Protein AF-A0A957RM85-F1 (afdb_monomer_lite)

pLDDT: mean 94.32, std 4.56, range [61.0, 98.62]

Sequence (155 aa):
ANVGYGWWSHDIGGHMWGVEEAELYLRWVQYGVFSPILRLHSTNNPYQDRRPWGWGGAVEGPARAAMQMRHAFIPYIYSMAWRNHVAGIPLVTPLYYSNPEDDDAYNCPQAYWFGSELIAAPFTAPTEADLGLSRQRVWLPDGLWFDFFTGRQYA

Foldseek 3Di:
DVPLPQQDDDAQQDADDDARDQVSNQLSLLVLLLHNDNHHYYPPDPRGDRDQVVDDPVRNVSSVVSVVVSVVCPVVSVVQVVVCVPPVDHQWDQQCVVPVPDPVSVVQRQWTHRGDADIDRGFDDDQDPVPSDDDHDDDDPPDWDADPPPRDIDD

Secondary structure (DSSP, 8-state):
--SS--S----BT-SSSS---HHHHHHHHHHHHTSS---B---S-TT----GGGS-HHHHHHHHHHHHHHHHTHHHHHHHHHHHHHH---SEEEGGGT-TT-GGGGS-TT-EEETTTEEE----SPPBTTTTB--------SS-EE-TTT--EE-

Structure (mmCIF, N/CA/C/O backbone):
data_AF-A0A957RM85-F1
#
_entry.id   AF-A0A957RM85-F1
#
loop_
_atom_site.group_PDB
_atom_site.id
_atom_site.type_symbol
_atom_site.label_atom_id
_atom_site.label_alt_id
_atom_site.label_comp_id
_atom_site.label_asym_id
_atom_site.label_entity_id
_atom_site.label_seq_id
_atom_site.pdbx_PDB_ins_code
_atom_site.Cartn_x
_atom_site.Cartn_y
_atom_site.Cartn_z
_atom_site.occupancy
_atom_site.B_iso_or_equiv
_atom_site.auth_seq_id
_atom_site.auth_comp_id
_atom_site.auth_asym_id
_atom_site.auth_atom_id
_atom_site.pdbx_PDB_model_num
ATOM 1 N N . ALA A 1 1 ? -4.837 -12.120 7.070 1.00 61.00 1 ALA A N 1
ATOM 2 C CA . ALA A 1 1 ? -5.186 -13.531 7.332 1.00 61.00 1 ALA A CA 1
ATOM 3 C C . ALA A 1 1 ? -5.887 -13.604 8.679 1.00 61.00 1 ALA A C 1
ATOM 5 O O . ALA A 1 1 ? -5.311 -13.162 9.666 1.00 61.00 1 ALA A O 1
ATOM 6 N N . ASN A 1 2 ? -7.107 -14.136 8.736 1.00 81.69 2 ASN A N 1
ATOM 7 C CA . ASN A 1 2 ? -7.940 -14.113 9.950 1.00 81.69 2 ASN A CA 1
ATOM 8 C C . ASN A 1 2 ? -7.617 -15.274 10.908 1.00 81.69 2 ASN A C 1
ATOM 10 O O . ASN A 1 2 ? -8.500 -15.852 11.527 1.00 81.69 2 ASN A O 1
ATOM 14 N N . VAL A 1 3 ? -6.340 -15.656 10.976 1.00 88.12 3 VAL A N 1
ATOM 15 C CA . VAL A 1 3 ? -5.848 -16.856 11.678 1.00 88.12 3 VAL A CA 1
ATOM 16 C C . VAL A 1 3 ? -4.553 -16.571 12.452 1.00 88.12 3 VAL A C 1
ATOM 18 O O . VAL A 1 3 ? -3.690 -17.429 12.577 1.00 88.12 3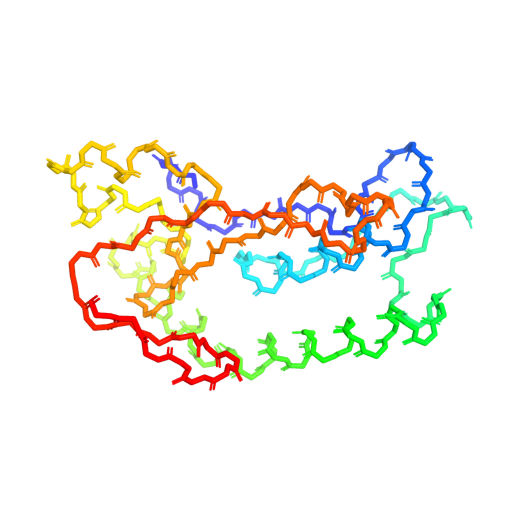 VAL A O 1
ATOM 21 N N . GLY A 1 4 ? -4.359 -15.333 12.919 1.00 84.44 4 GLY A N 1
ATOM 22 C CA . GLY A 1 4 ? -3.225 -14.945 13.778 1.00 84.44 4 GLY A CA 1
ATOM 23 C C . GLY A 1 4 ? -1.896 -14.654 13.063 1.00 84.44 4 GLY A C 1
ATOM 24 O O . GLY A 1 4 ? -0.999 -14.060 13.654 1.00 84.44 4 GLY A O 1
ATOM 25 N N . TYR A 1 5 ? -1.767 -14.976 11.774 1.00 90.31 5 TYR A N 1
ATOM 26 C CA . TYR A 1 5 ? -0.578 -14.651 10.975 1.00 90.31 5 TYR A CA 1
ATOM 27 C C . TYR A 1 5 ? -0.700 -13.266 10.314 1.00 90.31 5 TYR A C 1
ATOM 29 O O . TYR A 1 5 ? -1.010 -13.143 9.128 1.00 90.31 5 TYR A O 1
ATOM 37 N N . GLY A 1 6 ? -0.482 -12.206 11.099 1.00 91.19 6 GLY A N 1
ATOM 38 C CA . GLY A 1 6 ? -0.612 -10.809 10.655 1.00 91.19 6 GLY A CA 1
ATOM 39 C C . GLY A 1 6 ? 0.524 -10.286 9.763 1.00 91.19 6 GLY A C 1
ATOM 40 O O . GLY A 1 6 ? 0.301 -9.381 8.963 1.00 91.19 6 GLY A O 1
ATOM 41 N N . TRP A 1 7 ? 1.719 -10.875 9.866 1.00 94.81 7 TRP A N 1
ATOM 42 C CA . TRP A 1 7 ? 2.936 -10.465 9.146 1.00 94.81 7 TRP A CA 1
ATOM 43 C C . TRP A 1 7 ? 3.256 -11.391 7.974 1.00 94.81 7 TRP A C 1
ATOM 45 O O . TRP A 1 7 ? 4.337 -11.965 7.878 1.00 94.81 7 TRP A O 1
ATOM 55 N N . TRP A 1 8 ? 2.281 -11.572 7.091 1.00 95.31 8 TRP A N 1
ATOM 56 C CA . TRP A 1 8 ? 2.472 -12.332 5.861 1.00 95.31 8 TRP A CA 1
ATOM 57 C C . TRP A 1 8 ? 3.292 -11.541 4.829 1.00 95.31 8 TRP A C 1
ATOM 59 O O . TRP A 1 8 ? 3.430 -10.317 4.894 1.00 95.31 8 TRP A O 1
ATOM 69 N N . SER A 1 9 ? 3.843 -12.265 3.858 1.00 95.38 9 SER A N 1
ATOM 70 C CA . SER A 1 9 ? 4.635 -11.729 2.751 1.00 95.38 9 SER A CA 1
ATOM 71 C C . SER A 1 9 ? 4.213 -12.410 1.452 1.00 95.38 9 SER A C 1
ATOM 73 O O . SER A 1 9 ? 3.723 -13.537 1.464 1.00 95.38 9 SER A O 1
ATOM 75 N N . HIS A 1 10 ? 4.437 -11.725 0.340 1.00 95.88 10 HIS A N 1
ATOM 76 C CA . HIS A 1 10 ? 4.432 -12.279 -1.010 1.00 95.88 10 HIS A CA 1
ATOM 77 C C . HIS A 1 10 ? 5.716 -11.852 -1.719 1.00 95.88 10 HIS A C 1
ATOM 79 O O . HIS A 1 10 ? 6.432 -10.965 -1.247 1.00 95.88 10 HIS A O 1
ATOM 85 N N . ASP A 1 11 ? 6.016 -12.517 -2.828 1.00 96.88 11 ASP A N 1
ATOM 86 C CA . ASP A 1 11 ? 7.155 -12.180 -3.673 1.00 96.88 11 ASP A CA 1
ATOM 87 C C . ASP A 1 11 ? 6.777 -11.026 -4.597 1.00 96.88 11 ASP A C 1
ATOM 89 O O . ASP A 1 11 ? 6.162 -11.213 -5.649 1.00 96.88 11 ASP A O 1
ATOM 93 N N . ILE A 1 12 ? 7.118 -9.812 -4.165 1.00 97.25 12 ILE A N 1
ATOM 94 C CA . ILE A 1 12 ? 6.784 -8.589 -4.893 1.00 97.25 12 ILE A CA 1
ATOM 95 C C . ILE A 1 12 ? 7.498 -8.591 -6.242 1.00 97.25 12 ILE A C 1
ATOM 97 O O . ILE A 1 12 ? 8.724 -8.711 -6.295 1.00 97.25 12 ILE A O 1
ATOM 101 N N . GLY A 1 13 ? 6.720 -8.419 -7.310 1.00 93.88 13 GLY A N 1
ATOM 102 C CA . GLY A 1 13 ? 7.186 -8.493 -8.696 1.00 93.88 13 GLY A CA 1
ATOM 103 C C . GLY A 1 13 ? 7.060 -9.886 -9.322 1.00 93.88 13 GLY A C 1
ATOM 104 O O . GLY A 1 13 ? 7.315 -10.024 -10.510 1.00 93.88 13 GLY A O 1
ATOM 105 N N . GLY A 1 14 ? 6.642 -10.904 -8.561 1.00 94.19 14 GLY A N 1
ATOM 106 C CA . GLY A 1 14 ? 6.430 -12.270 -9.046 1.00 94.19 14 GLY A CA 1
ATOM 107 C C . GLY A 1 14 ? 7.628 -13.198 -8.821 1.00 94.19 14 GLY A C 1
ATOM 108 O O . GLY A 1 14 ? 8.787 -12.793 -8.918 1.00 94.19 14 GLY A O 1
ATOM 109 N N . HIS A 1 15 ? 7.347 -14.472 -8.529 1.00 94.00 15 HIS A N 1
ATOM 110 C CA . HIS A 1 15 ? 8.361 -15.442 -8.099 1.00 94.00 15 HIS A CA 1
ATOM 111 C C . HIS A 1 15 ? 8.974 -16.272 -9.237 1.00 94.00 15 HIS A C 1
ATOM 113 O O . HIS A 1 15 ? 10.194 -16.364 -9.368 1.00 94.00 15 HIS A O 1
ATOM 119 N N . MET A 1 16 ? 8.125 -16.922 -10.037 1.00 92.44 16 MET A N 1
ATOM 120 C CA . MET A 1 16 ? 8.494 -17.978 -10.983 1.00 92.44 16 MET A CA 1
ATOM 121 C C . MET A 1 16 ? 7.659 -17.886 -12.251 1.00 92.44 16 MET A C 1
ATOM 123 O O . MET A 1 16 ? 6.477 -17.555 -12.187 1.00 92.44 16 MET A O 1
ATOM 127 N N . TRP A 1 17 ? 8.282 -18.276 -13.367 1.00 88.38 17 TRP A N 1
ATOM 128 C CA . TRP A 1 17 ? 7.672 -18.308 -14.698 1.00 88.38 17 TRP A CA 1
ATOM 129 C C . TRP A 1 17 ? 7.078 -16.952 -15.117 1.00 88.38 17 TRP A C 1
ATOM 131 O O . TRP A 1 17 ? 7.348 -15.924 -14.496 1.00 88.38 17 TRP A O 1
ATOM 141 N N . GLY A 1 18 ? 6.312 -16.953 -16.208 1.00 85.69 18 GLY A N 1
ATOM 142 C CA . GLY A 1 18 ? 5.678 -15.755 -16.745 1.00 85.69 18 GLY A CA 1
ATOM 143 C C . GLY A 1 18 ? 6.619 -14.870 -17.559 1.00 85.69 18 GLY A C 1
ATOM 144 O O . GLY A 1 18 ? 7.744 -15.247 -17.888 1.00 85.69 18 GLY A O 1
ATOM 145 N N . VAL A 1 19 ? 6.098 -13.701 -17.917 1.00 85.00 19 VAL A N 1
ATOM 146 C CA . VAL A 1 19 ? 6.802 -12.660 -18.665 1.00 85.00 19 VAL A CA 1
ATOM 147 C C . VAL A 1 19 ? 6.925 -11.446 -17.756 1.00 85.00 19 VAL A C 1
ATOM 149 O O . VAL A 1 19 ? 5.961 -11.072 -17.091 1.00 85.00 19 VAL A O 1
ATOM 152 N N . GLU A 1 20 ? 8.114 -10.851 -17.724 1.00 89.38 20 GLU A N 1
ATOM 153 C CA . GLU A 1 20 ? 8.343 -9.580 -17.043 1.00 89.38 20 GLU A CA 1
ATOM 154 C C . GLU A 1 20 ? 7.554 -8.477 -17.750 1.00 89.38 20 GLU A C 1
ATOM 156 O O . GLU A 1 20 ? 7.779 -8.185 -18.925 1.00 89.38 20 GLU A O 1
ATOM 161 N N . GLU A 1 21 ? 6.616 -7.878 -17.027 1.00 92.56 21 GLU A N 1
ATOM 162 C CA . GLU A 1 21 ? 5.740 -6.831 -17.535 1.00 92.56 21 GLU A CA 1
ATOM 163 C C . GLU A 1 21 ? 5.830 -5.628 -16.587 1.00 92.56 21 GLU A C 1
ATOM 165 O O . GLU A 1 21 ? 5.769 -5.761 -15.360 1.00 92.56 21 GLU A O 1
ATOM 170 N N . ALA A 1 22 ? 6.080 -4.459 -17.173 1.00 93.81 22 ALA A N 1
ATOM 171 C CA . ALA A 1 22 ? 6.479 -3.257 -16.460 1.00 93.81 22 ALA A CA 1
ATOM 172 C C . ALA A 1 22 ? 5.342 -2.683 -15.605 1.00 93.81 22 ALA A C 1
ATOM 174 O O . ALA A 1 22 ? 5.586 -2.260 -14.469 1.00 93.81 22 ALA A O 1
ATOM 175 N N . GLU A 1 23 ? 4.111 -2.672 -16.130 1.00 95.19 23 GLU A N 1
ATOM 176 C CA . GLU A 1 23 ? 2.941 -2.219 -15.381 1.00 95.19 23 GLU A CA 1
ATOM 177 C C . GLU A 1 23 ? 2.699 -3.136 -14.180 1.00 95.19 23 GLU A C 1
ATOM 179 O O . GLU A 1 23 ? 2.618 -2.654 -13.047 1.00 95.19 23 GLU A O 1
ATOM 184 N N . LEU A 1 24 ? 2.662 -4.450 -14.402 1.00 95.19 24 LEU A N 1
ATOM 185 C CA . LEU A 1 24 ? 2.450 -5.450 -13.365 1.00 95.19 24 LEU A CA 1
ATOM 186 C C . LEU A 1 24 ? 3.509 -5.348 -12.267 1.00 95.19 24 LEU A C 1
ATOM 188 O O . LEU A 1 24 ? 3.155 -5.290 -11.087 1.00 95.19 24 LEU A O 1
ATOM 192 N N . TYR A 1 25 ? 4.794 -5.275 -12.629 1.00 96.38 25 TYR A N 1
ATOM 193 C CA . TYR A 1 25 ? 5.876 -5.099 -11.660 1.00 96.38 25 TYR A CA 1
ATOM 194 C C . TYR A 1 25 ? 5.663 -3.837 -10.813 1.00 96.38 25 TYR A C 1
ATOM 196 O O . TYR A 1 25 ? 5.694 -3.901 -9.578 1.00 96.38 25 TYR A O 1
ATOM 204 N N . LEU A 1 26 ? 5.391 -2.695 -11.454 1.00 97.12 26 LEU A N 1
ATOM 205 C CA . LEU A 1 26 ? 5.196 -1.428 -10.753 1.00 97.12 26 LEU A CA 1
ATOM 206 C C . LEU A 1 26 ? 3.975 -1.471 -9.823 1.00 97.12 26 LEU A C 1
ATOM 208 O O . LEU A 1 26 ? 4.075 -1.060 -8.662 1.00 97.12 26 LEU A O 1
ATOM 212 N N . ARG A 1 27 ? 2.836 -1.990 -10.298 1.00 96.94 27 ARG A N 1
ATOM 213 C CA . ARG A 1 27 ? 1.616 -2.141 -9.489 1.00 96.94 27 ARG A CA 1
ATOM 214 C C . ARG A 1 27 ? 1.836 -3.071 -8.305 1.00 96.94 27 ARG A C 1
ATOM 216 O O . ARG A 1 27 ? 1.363 -2.777 -7.207 1.00 96.94 27 ARG A O 1
ATOM 223 N N . TRP A 1 28 ? 2.624 -4.130 -8.474 1.00 97.31 28 TRP A N 1
ATOM 224 C CA . TRP A 1 28 ? 2.966 -5.034 -7.380 1.00 97.31 28 TRP A CA 1
ATOM 225 C C . TRP A 1 28 ? 3.866 -4.363 -6.337 1.00 97.31 28 TRP A C 1
ATOM 227 O O . TRP A 1 28 ? 3.633 -4.525 -5.139 1.00 97.31 28 TRP A O 1
ATOM 237 N N . VAL A 1 29 ? 4.854 -3.560 -6.751 1.00 97.94 29 VAL A N 1
ATOM 238 C CA . VAL A 1 29 ? 5.666 -2.763 -5.813 1.00 97.94 29 VAL A CA 1
ATOM 239 C C . VAL A 1 29 ? 4.784 -1.795 -5.024 1.00 97.94 29 VAL A C 1
ATOM 241 O O . VAL A 1 29 ? 4.889 -1.739 -3.799 1.00 97.94 29 VAL A O 1
ATOM 244 N N . GLN A 1 30 ? 3.873 -1.087 -5.698 1.00 97.69 30 GLN A N 1
ATOM 245 C CA . GLN A 1 30 ? 2.922 -0.169 -5.059 1.00 97.69 30 GLN A CA 1
ATOM 246 C C . GLN A 1 30 ? 2.012 -0.892 -4.056 1.00 97.69 30 GLN A C 1
ATOM 248 O O . GLN A 1 30 ? 1.849 -0.422 -2.933 1.00 97.69 30 GLN A O 1
ATOM 253 N N . TYR A 1 31 ? 1.487 -2.069 -4.404 1.00 97.69 31 TYR A N 1
ATOM 254 C CA . TYR A 1 31 ? 0.753 -2.926 -3.467 1.00 97.69 31 TYR A CA 1
ATOM 255 C C . TYR A 1 31 ? 1.623 -3.364 -2.274 1.00 97.69 31 TYR A C 1
ATOM 257 O O . TYR A 1 31 ? 1.192 -3.329 -1.118 1.00 97.69 31 TYR A O 1
ATOM 265 N N . GLY A 1 32 ? 2.878 -3.733 -2.532 1.00 97.81 32 GLY A N 1
ATOM 266 C CA . GLY A 1 32 ? 3.837 -4.152 -1.514 1.00 97.81 32 GLY A CA 1
ATOM 267 C C . GLY A 1 32 ? 4.083 -3.099 -0.430 1.00 97.81 32 GLY A C 1
ATOM 268 O O . GLY A 1 32 ? 4.245 -3.448 0.740 1.00 97.81 32 GLY A O 1
ATOM 269 N N . VAL A 1 33 ? 4.043 -1.808 -0.782 1.00 97.88 33 VAL A N 1
ATOM 270 C CA . VAL A 1 33 ? 4.152 -0.690 0.178 1.00 97.88 33 VAL A CA 1
ATOM 271 C C . VAL A 1 33 ? 3.044 -0.728 1.230 1.00 97.88 33 VAL A C 1
ATOM 273 O O . VAL A 1 33 ? 3.298 -0.388 2.386 1.00 97.88 33 VAL A O 1
ATOM 276 N N . PHE A 1 34 ? 1.862 -1.222 0.869 1.00 97.69 34 PHE A N 1
ATOM 277 C CA . PHE A 1 34 ? 0.714 -1.391 1.762 1.00 97.69 34 PHE A CA 1
ATOM 278 C C . PHE A 1 34 ? 0.526 -2.851 2.216 1.00 97.69 34 PHE A C 1
ATOM 280 O O . PHE A 1 34 ? -0.560 -3.237 2.640 1.00 97.69 34 PHE A O 1
ATOM 287 N N . SER A 1 35 ? 1.569 -3.684 2.138 1.00 97.31 35 SER A N 1
ATOM 288 C CA . SER A 1 35 ? 1.589 -5.056 2.673 1.00 97.31 35 SER A CA 1
ATOM 289 C C . SER A 1 35 ? 2.392 -5.129 3.984 1.00 97.31 35 SER A C 1
ATOM 291 O O . SER A 1 35 ? 3.211 -4.245 4.238 1.00 97.31 35 SER A O 1
ATOM 293 N N . PRO A 1 36 ? 2.234 -6.154 4.843 1.00 96.75 36 PRO A N 1
ATOM 294 C CA . PRO A 1 36 ? 2.998 -6.238 6.089 1.00 96.75 36 PRO A CA 1
ATOM 295 C C . PRO A 1 36 ? 4.509 -6.254 5.864 1.00 96.75 36 PRO A C 1
ATOM 297 O O . PRO A 1 36 ? 5.235 -5.484 6.488 1.00 96.75 36 PRO A O 1
ATOM 300 N N . ILE A 1 37 ? 4.985 -7.047 4.906 1.00 97.56 37 ILE A N 1
ATOM 301 C CA . ILE A 1 37 ? 6.409 -7.168 4.584 1.00 97.56 37 ILE A CA 1
ATOM 302 C C . ILE A 1 37 ? 6.653 -6.699 3.148 1.00 97.56 37 ILE A C 1
ATOM 304 O O . ILE A 1 37 ? 6.096 -7.263 2.207 1.00 97.56 37 ILE A O 1
ATOM 308 N N . LEU A 1 38 ? 7.537 -5.709 2.980 1.00 97.62 38 LEU A N 1
ATOM 309 C CA . LEU A 1 38 ? 8.045 -5.292 1.672 1.00 97.62 38 LEU A CA 1
ATOM 310 C C . LEU A 1 38 ? 9.281 -6.133 1.319 1.00 97.62 38 LEU A C 1
ATOM 312 O O . LEU A 1 38 ? 10.398 -5.782 1.696 1.00 97.62 38 LEU A O 1
ATOM 316 N N . ARG A 1 39 ? 9.084 -7.247 0.610 1.00 97.56 39 ARG A N 1
ATOM 317 C CA . ARG A 1 39 ? 10.168 -8.120 0.138 1.00 97.56 39 ARG A CA 1
ATOM 318 C C . ARG A 1 39 ? 10.044 -8.369 -1.361 1.00 97.56 39 ARG A C 1
ATOM 320 O O . ARG A 1 39 ? 9.140 -9.067 -1.809 1.00 97.56 39 ARG A O 1
ATOM 327 N N . LEU A 1 40 ? 10.979 -7.808 -2.120 1.00 96.31 40 LEU A N 1
ATOM 328 C CA . LEU A 1 40 ? 11.143 -8.113 -3.536 1.00 96.31 40 LEU A CA 1
ATOM 329 C C . LEU A 1 40 ? 11.947 -9.407 -3.658 1.00 96.31 40 LEU A C 1
ATOM 331 O O . LEU A 1 40 ? 12.991 -9.553 -3.018 1.00 96.31 40 LEU A O 1
ATOM 335 N N . HIS A 1 41 ? 11.438 -10.363 -4.428 1.00 96.06 41 HIS A N 1
ATOM 336 C CA . HIS A 1 41 ? 12.051 -11.681 -4.545 1.00 96.06 41 HIS A CA 1
ATOM 337 C C . HIS A 1 41 ? 11.603 -12.393 -5.820 1.00 96.06 41 HIS A C 1
ATOM 339 O O . HIS A 1 41 ? 10.492 -12.181 -6.299 1.00 96.06 41 HIS A O 1
ATOM 345 N N . SER A 1 42 ? 12.472 -13.253 -6.342 1.00 94.94 42 SER A N 1
ATOM 346 C CA . SER A 1 42 ? 12.200 -14.152 -7.456 1.00 94.94 42 SER A CA 1
ATOM 347 C C . SER A 1 42 ? 13.150 -15.343 -7.410 1.00 94.94 42 SER A C 1
ATOM 349 O O . SER A 1 42 ? 14.139 -15.344 -6.669 1.00 94.94 42 SER A O 1
ATOM 351 N N . THR A 1 43 ? 12.871 -16.350 -8.234 1.00 94.19 43 THR A N 1
ATOM 352 C CA . THR A 1 43 ? 13.860 -17.382 -8.547 1.00 94.19 43 THR A CA 1
ATOM 353 C C . THR A 1 43 ? 15.102 -16.744 -9.169 1.00 94.19 43 THR A C 1
ATOM 355 O O . THR A 1 43 ? 15.030 -15.707 -9.830 1.00 94.19 43 THR A O 1
ATOM 358 N N . ASN A 1 44 ? 16.261 -1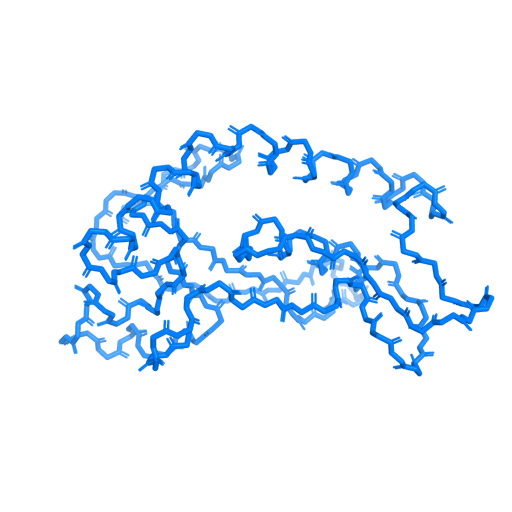7.367 -8.953 1.00 91.81 44 ASN A N 1
ATOM 359 C CA . ASN A 1 44 ? 17.497 -16.959 -9.608 1.00 91.81 44 ASN A CA 1
ATOM 360 C C . ASN A 1 44 ? 17.430 -17.289 -11.108 1.00 91.81 44 ASN A C 1
ATOM 362 O O . ASN A 1 44 ? 17.797 -18.384 -11.535 1.00 91.81 44 ASN A O 1
ATOM 366 N N . ASN A 1 45 ? 16.907 -16.350 -11.888 1.00 88.19 45 ASN A N 1
ATOM 367 C CA . ASN A 1 45 ? 16.715 -16.456 -13.323 1.00 88.19 45 ASN A CA 1
ATOM 368 C C . ASN A 1 45 ? 17.207 -15.153 -13.977 1.00 88.19 45 ASN A C 1
ATOM 370 O O . ASN A 1 45 ? 16.753 -14.084 -13.572 1.00 88.19 45 ASN A O 1
ATOM 374 N N . PRO A 1 46 ? 18.090 -15.206 -14.994 1.00 87.31 46 PRO A N 1
ATOM 375 C CA . PRO A 1 46 ? 18.600 -14.005 -15.665 1.00 87.31 46 PRO A CA 1
ATOM 376 C C . PRO A 1 46 ? 17.517 -13.156 -16.346 1.00 87.31 46 PRO A C 1
ATOM 378 O O . PRO A 1 46 ? 17.761 -11.991 -16.640 1.00 87.31 46 PRO A O 1
ATOM 381 N N . TYR A 1 47 ? 16.339 -13.726 -16.602 1.00 86.38 47 TYR A N 1
ATOM 382 C CA . TYR A 1 47 ? 15.205 -13.036 -17.215 1.00 86.38 47 TYR A CA 1
ATOM 383 C C . TYR A 1 47 ? 14.238 -12.414 -16.201 1.00 86.38 47 TYR A C 1
ATOM 385 O O . TYR A 1 47 ? 13.245 -11.836 -16.620 1.00 86.38 47 TYR A O 1
ATOM 393 N N . GLN A 1 48 ? 14.490 -12.541 -14.895 1.00 88.69 48 GLN A N 1
ATOM 394 C CA . GLN A 1 48 ? 13.675 -11.931 -13.843 1.00 88.69 48 GLN A CA 1
ATOM 395 C C . GLN A 1 48 ? 14.496 -10.852 -13.133 1.00 88.69 48 GLN A C 1
ATOM 397 O O . GLN A 1 48 ? 15.518 -11.159 -12.518 1.00 88.69 48 GLN A O 1
ATOM 402 N N . ASP A 1 49 ? 14.053 -9.593 -13.191 1.00 88.94 49 ASP A N 1
ATOM 403 C CA . ASP A 1 49 ? 14.703 -8.491 -12.475 1.00 88.94 49 ASP A CA 1
ATOM 404 C C . ASP A 1 49 ? 13.763 -7.893 -11.427 1.00 88.94 49 ASP A C 1
ATOM 406 O O . ASP A 1 49 ? 12.627 -7.499 -11.688 1.00 88.94 49 ASP A O 1
ATOM 410 N N . ARG A 1 50 ? 14.248 -7.831 -10.190 1.00 93.56 50 ARG A N 1
ATOM 411 C CA . ARG A 1 50 ? 13.517 -7.272 -9.048 1.00 93.56 50 ARG A CA 1
ATOM 412 C C . ARG A 1 50 ? 14.113 -5.954 -8.574 1.00 93.56 50 ARG A C 1
ATOM 414 O O . ARG A 1 50 ? 13.688 -5.411 -7.561 1.00 93.56 50 ARG A O 1
ATOM 421 N N . ARG A 1 51 ? 15.119 -5.430 -9.272 1.00 92.94 51 ARG A N 1
ATOM 422 C CA . ARG A 1 51 ? 15.705 -4.127 -8.970 1.00 92.94 51 ARG A CA 1
ATOM 423 C C . ARG A 1 51 ? 14.860 -3.054 -9.653 1.00 92.94 51 ARG A C 1
ATOM 425 O O . ARG A 1 51 ? 14.736 -3.087 -10.873 1.00 92.94 51 ARG A O 1
ATOM 432 N N . PRO A 1 52 ? 14.334 -2.054 -8.926 1.00 93.06 52 PRO A N 1
ATOM 433 C CA . PRO A 1 52 ? 13.570 -0.967 -9.541 1.00 93.06 52 PRO A CA 1
ATOM 434 C C . PRO A 1 52 ? 14.318 -0.230 -10.662 1.00 93.06 52 PRO A C 1
ATOM 436 O O . PRO A 1 52 ? 13.695 0.190 -11.628 1.00 93.06 52 PRO A O 1
ATOM 439 N N . TRP A 1 53 ? 15.646 -0.117 -10.555 1.00 93.38 53 TRP A N 1
ATOM 440 C CA . TRP A 1 53 ? 16.526 0.510 -11.553 1.00 93.38 53 TRP A CA 1
ATOM 441 C C . TRP A 1 53 ? 16.928 -0.416 -12.714 1.00 93.38 53 TRP A C 1
ATOM 443 O O . TRP A 1 53 ? 17.685 -0.006 -13.588 1.00 93.38 53 TRP A O 1
ATOM 453 N N . GLY A 1 54 ? 16.475 -1.674 -12.718 1.00 90.69 54 GLY A N 1
ATOM 454 C CA . GLY A 1 54 ? 16.602 -2.570 -13.873 1.00 90.69 54 GLY A CA 1
ATOM 455 C C . GLY A 1 54 ? 15.607 -2.244 -14.994 1.00 90.69 54 GLY A C 1
ATOM 456 O O . GLY A 1 54 ? 15.720 -2.772 -16.095 1.00 90.69 54 GLY A O 1
ATOM 457 N N . TRP A 1 55 ? 14.650 -1.355 -14.718 1.00 91.31 55 TRP A N 1
ATOM 458 C CA . TRP A 1 55 ? 13.586 -0.944 -15.626 1.00 91.31 55 TRP A CA 1
ATOM 459 C C . TRP A 1 55 ? 13.818 0.469 -16.176 1.00 91.31 55 TRP A C 1
ATOM 461 O O . TRP A 1 55 ? 14.646 1.225 -15.674 1.00 91.31 55 TRP A O 1
ATOM 471 N N . GLY A 1 56 ? 13.051 0.859 -17.199 1.00 92.94 56 GLY A N 1
ATOM 472 C CA . GLY A 1 56 ? 13.063 2.233 -17.711 1.00 92.94 56 GLY A CA 1
ATOM 473 C C . GLY A 1 56 ? 12.509 3.257 -16.708 1.00 92.94 56 GLY A C 1
ATOM 474 O O . GLY A 1 56 ? 11.813 2.909 -15.752 1.00 92.94 56 GLY A O 1
ATOM 475 N N . GLY A 1 57 ? 12.753 4.548 -16.964 1.00 94.25 57 GLY A N 1
ATOM 476 C CA . GLY A 1 57 ? 12.373 5.644 -16.055 1.00 94.25 57 GLY A CA 1
ATOM 477 C C . GLY A 1 57 ? 10.879 5.716 -15.701 1.00 94.25 57 GLY A C 1
ATOM 478 O O . GLY A 1 57 ? 10.532 6.185 -14.618 1.00 94.25 57 GLY A O 1
ATOM 479 N N . ALA A 1 58 ? 10.007 5.186 -16.567 1.00 93.75 58 ALA A N 1
ATOM 480 C CA . ALA A 1 58 ? 8.570 5.057 -16.314 1.00 93.75 58 ALA A CA 1
ATOM 481 C C . ALA A 1 58 ? 8.232 4.123 -15.132 1.00 93.75 58 ALA A C 1
ATOM 483 O O . ALA A 1 58 ? 7.184 4.277 -14.515 1.00 93.75 58 ALA A O 1
ATOM 484 N N . VAL A 1 59 ? 9.122 3.186 -14.793 1.00 97.00 59 VAL A N 1
ATOM 485 C CA . VAL A 1 59 ? 8.982 2.274 -13.648 1.00 97.00 59 VAL A CA 1
ATOM 486 C C . VAL A 1 59 ? 9.870 2.716 -12.493 1.00 97.00 59 VAL A C 1
ATOM 488 O O . VAL A 1 59 ? 9.402 2.782 -11.357 1.00 97.00 59 VAL A O 1
ATOM 491 N N . GLU A 1 60 ? 11.136 3.048 -12.764 1.00 97.38 60 GLU A N 1
ATOM 492 C CA . GLU A 1 60 ? 12.115 3.347 -11.715 1.00 97.38 60 GLU A CA 1
ATOM 493 C C . GLU A 1 60 ? 11.667 4.511 -10.820 1.00 97.38 60 GLU A C 1
ATOM 495 O O . GLU A 1 60 ? 11.690 4.392 -9.593 1.00 97.38 60 GLU A O 1
ATOM 500 N N . GLY A 1 61 ? 11.244 5.630 -11.419 1.00 98.19 61 GLY A N 1
ATOM 501 C CA . GLY A 1 61 ? 10.827 6.824 -10.681 1.00 98.19 61 GLY A CA 1
ATOM 502 C C . GLY A 1 61 ? 9.633 6.551 -9.758 1.00 98.19 61 GLY A C 1
ATOM 503 O O . GLY A 1 61 ? 9.745 6.759 -8.545 1.00 98.19 61 GLY A O 1
ATOM 504 N N . PRO A 1 62 ? 8.508 6.033 -10.286 1.00 97.88 62 PRO A N 1
ATOM 505 C CA . PRO A 1 62 ? 7.346 5.684 -9.473 1.00 97.88 62 PRO A CA 1
ATOM 506 C C . PRO A 1 62 ? 7.618 4.601 -8.419 1.00 97.88 62 PRO A C 1
ATOM 508 O O . PRO A 1 62 ? 7.147 4.725 -7.287 1.00 97.88 62 PRO A O 1
ATOM 511 N N . ALA A 1 63 ? 8.407 3.568 -8.737 1.00 98.12 63 ALA A N 1
ATOM 512 C CA . ALA A 1 63 ? 8.778 2.532 -7.770 1.00 98.12 63 ALA A CA 1
ATOM 513 C C . ALA A 1 63 ? 9.633 3.108 -6.630 1.00 98.12 63 ALA A C 1
ATOM 515 O O . ALA A 1 63 ? 9.372 2.834 -5.458 1.00 98.12 63 ALA A O 1
ATOM 516 N N . ARG A 1 64 ? 10.609 3.968 -6.953 1.00 97.94 64 ARG A N 1
ATOM 517 C CA . ARG A 1 64 ? 11.422 4.695 -5.968 1.00 97.94 64 ARG A CA 1
ATOM 518 C C . ARG A 1 64 ? 10.549 5.538 -5.040 1.00 97.94 64 ARG A C 1
ATOM 520 O O . ARG A 1 64 ? 10.718 5.447 -3.826 1.00 97.94 64 ARG A O 1
ATOM 527 N N . ALA A 1 65 ? 9.608 6.308 -5.588 1.00 98.19 65 ALA A N 1
ATOM 528 C CA . ALA A 1 65 ? 8.692 7.132 -4.799 1.00 98.19 65 ALA A CA 1
ATOM 529 C C . ALA A 1 65 ? 7.831 6.280 -3.847 1.00 98.19 65 ALA A C 1
ATOM 531 O O . ALA A 1 65 ? 7.717 6.595 -2.662 1.00 98.19 65 ALA A O 1
ATOM 532 N N . ALA A 1 66 ? 7.295 5.155 -4.331 1.00 98.06 66 ALA A N 1
ATOM 533 C CA . ALA A 1 66 ? 6.525 4.221 -3.513 1.00 98.06 66 ALA A CA 1
ATOM 534 C C . ALA A 1 66 ? 7.373 3.632 -2.364 1.00 98.06 66 ALA A C 1
ATOM 536 O O . ALA A 1 66 ? 6.952 3.620 -1.206 1.00 98.06 66 ALA A O 1
ATOM 537 N N . MET A 1 67 ? 8.607 3.202 -2.643 1.00 97.75 67 MET A N 1
ATOM 538 C CA . MET A 1 67 ? 9.508 2.659 -1.617 1.00 97.75 67 MET A CA 1
ATOM 539 C C . MET A 1 67 ? 9.954 3.717 -0.593 1.00 97.75 67 MET A C 1
ATOM 541 O O . MET A 1 67 ? 10.082 3.411 0.593 1.00 97.75 67 MET A O 1
ATOM 545 N N . GLN A 1 68 ? 10.144 4.970 -1.009 1.00 98.31 68 GLN A N 1
ATOM 546 C CA . GLN A 1 68 ? 10.409 6.082 -0.089 1.00 98.31 68 GLN A CA 1
ATOM 547 C C . GLN A 1 68 ? 9.196 6.385 0.799 1.00 98.31 68 GLN A C 1
ATOM 549 O O . GLN A 1 68 ? 9.358 6.596 2.000 1.00 98.31 68 GLN A O 1
ATOM 554 N N . MET A 1 69 ? 7.980 6.323 0.249 1.00 98.06 69 MET A N 1
ATOM 555 C CA . MET A 1 69 ? 6.745 6.441 1.028 1.00 98.06 69 MET A CA 1
ATOM 556 C C . MET A 1 69 ? 6.633 5.335 2.082 1.00 98.06 69 MET A C 1
ATOM 558 O O . MET A 1 69 ? 6.340 5.619 3.242 1.00 98.06 69 MET A O 1
ATOM 562 N N . ARG A 1 70 ? 6.961 4.086 1.727 1.00 98.12 70 ARG A N 1
ATOM 563 C CA . ARG A 1 70 ? 7.039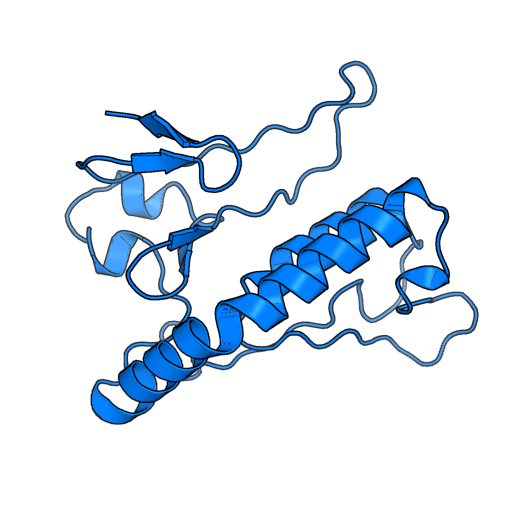 2.987 2.702 1.00 98.12 70 ARG A CA 1
ATOM 564 C C . ARG A 1 70 ? 7.986 3.311 3.856 1.00 98.12 70 ARG A C 1
ATOM 566 O O . ARG A 1 70 ? 7.670 3.010 5.003 1.00 98.12 70 ARG A O 1
ATOM 573 N N . HIS A 1 71 ? 9.133 3.917 3.558 1.00 98.38 71 HIS A N 1
ATOM 574 C CA . HIS A 1 71 ? 10.089 4.328 4.580 1.00 98.38 71 HIS A CA 1
ATOM 575 C C . HIS A 1 71 ? 9.529 5.451 5.468 1.00 98.38 71 HIS A C 1
ATOM 577 O O . HIS A 1 71 ? 9.697 5.420 6.685 1.00 98.38 71 HIS A O 1
ATOM 583 N N . ALA A 1 72 ? 8.807 6.415 4.891 1.00 98.38 72 ALA A N 1
ATOM 584 C CA . ALA A 1 72 ? 8.124 7.461 5.654 1.00 98.38 72 ALA A CA 1
ATOM 585 C C . ALA A 1 72 ? 7.032 6.896 6.586 1.00 98.38 72 ALA A C 1
ATOM 587 O O . ALA A 1 72 ? 6.817 7.428 7.672 1.00 98.38 72 ALA A O 1
ATOM 588 N N . PHE A 1 73 ? 6.397 5.779 6.215 1.00 98.25 73 PHE A N 1
ATOM 589 C CA . PHE A 1 73 ? 5.421 5.077 7.053 1.00 98.25 73 PHE A CA 1
ATOM 590 C C . PHE A 1 73 ? 6.020 4.213 8.167 1.00 98.25 73 PHE A C 1
ATOM 592 O O . PHE A 1 73 ? 5.251 3.623 8.924 1.00 98.25 73 PHE A O 1
ATOM 599 N N . ILE A 1 74 ? 7.347 4.132 8.331 1.00 98.50 74 ILE A N 1
ATOM 600 C CA . ILE A 1 74 ? 7.961 3.312 9.392 1.00 98.50 74 ILE A CA 1
ATOM 601 C C . ILE A 1 74 ? 7.369 3.602 10.782 1.00 98.50 74 ILE A C 1
ATOM 603 O O . ILE A 1 74 ? 6.988 2.631 11.437 1.00 98.50 74 ILE A O 1
ATOM 607 N N . PRO A 1 75 ? 7.215 4.865 11.240 1.00 98.62 75 PRO A N 1
ATOM 608 C CA . PRO A 1 75 ? 6.621 5.137 12.548 1.00 98.62 75 PRO A CA 1
ATOM 609 C C . PRO A 1 75 ? 5.201 4.574 12.665 1.00 98.62 75 PRO A C 1
ATOM 611 O O . PRO A 1 75 ? 4.887 3.889 13.634 1.00 98.62 75 PRO A O 1
ATOM 614 N N . TYR A 1 76 ? 4.376 4.780 11.635 1.00 98.62 76 TYR A N 1
ATOM 615 C CA . TYR A 1 76 ? 3.003 4.286 11.584 1.00 98.62 76 TYR A CA 1
ATOM 616 C C . TYR A 1 76 ? 2.934 2.755 11.630 1.00 98.62 76 TYR A C 1
ATOM 618 O O . TYR A 1 76 ? 2.250 2.171 12.469 1.00 98.62 76 TYR A O 1
ATOM 626 N N . ILE A 1 77 ? 3.694 2.090 10.759 1.00 98.56 77 ILE A N 1
ATOM 627 C CA . ILE A 1 77 ? 3.743 0.628 10.664 1.00 98.56 77 ILE A CA 1
ATOM 628 C C . ILE A 1 77 ? 4.263 0.024 11.969 1.00 98.56 77 ILE A C 1
ATOM 630 O O . ILE A 1 77 ? 3.742 -0.995 12.419 1.00 98.56 77 ILE A O 1
ATOM 634 N N . TYR A 1 78 ? 5.255 0.652 12.600 1.00 98.44 78 TYR A N 1
ATOM 635 C CA . TYR A 1 78 ? 5.800 0.190 13.872 1.00 98.44 78 TYR A CA 1
ATOM 636 C C . TYR A 1 78 ? 4.796 0.355 15.022 1.00 98.44 78 TYR A C 1
ATOM 638 O O . TYR A 1 78 ? 4.636 -0.557 15.834 1.00 98.44 78 TYR A O 1
ATOM 646 N N . SER A 1 79 ? 4.026 1.448 15.049 1.00 98.56 79 SER A N 1
ATOM 647 C CA . SER A 1 79 ? 2.893 1.595 15.973 1.00 98.56 79 SER A CA 1
ATOM 648 C C . SER A 1 79 ? 1.825 0.518 15.749 1.00 98.56 79 SER A C 1
ATOM 650 O O . SER A 1 79 ? 1.311 -0.052 16.711 1.00 98.56 79 SER A O 1
ATOM 652 N N . MET A 1 80 ? 1.524 0.169 14.496 1.00 98.00 80 MET A N 1
ATOM 653 C CA . MET A 1 80 ? 0.601 -0.930 14.186 1.00 98.00 80 MET A CA 1
ATOM 654 C C . MET A 1 80 ? 1.183 -2.307 14.543 1.00 98.00 80 MET A C 1
ATOM 656 O O . MET A 1 80 ? 0.438 -3.207 14.929 1.00 98.00 80 MET A O 1
ATOM 660 N N . ALA A 1 81 ? 2.507 -2.476 14.489 1.00 97.69 81 ALA A N 1
ATOM 661 C CA . ALA A 1 81 ? 3.182 -3.672 14.988 1.00 97.69 81 ALA A CA 1
ATOM 662 C C . ALA A 1 81 ? 3.018 -3.825 16.500 1.00 97.69 81 ALA A C 1
ATOM 664 O O . ALA A 1 81 ? 2.703 -4.918 16.975 1.00 97.69 81 ALA A O 1
ATOM 665 N N . TRP A 1 82 ? 3.153 -2.725 17.243 1.00 98.19 82 TRP A N 1
ATOM 666 C CA . TRP A 1 82 ? 2.865 -2.696 18.673 1.00 98.19 82 TRP A CA 1
ATOM 667 C C . TRP A 1 82 ? 1.394 -3.017 18.968 1.00 98.19 82 TRP A C 1
ATOM 669 O O . TRP A 1 82 ? 1.110 -3.850 19.827 1.00 98.19 82 TRP A O 1
ATOM 679 N N . ARG A 1 83 ? 0.451 -2.449 18.201 1.00 96.56 83 ARG A N 1
ATOM 680 C CA . ARG A 1 83 ? -0.982 -2.787 18.293 1.00 96.56 83 ARG A CA 1
ATOM 681 C C . ARG A 1 83 ? -1.223 -4.284 18.097 1.00 96.56 83 ARG A C 1
ATOM 683 O O . ARG A 1 83 ? -1.950 -4.892 18.877 1.00 96.56 83 ARG A O 1
ATOM 690 N N . ASN A 1 84 ? -0.581 -4.887 17.100 1.00 96.06 84 ASN A N 1
ATOM 691 C CA . ASN A 1 84 ? -0.669 -6.324 16.874 1.00 96.06 84 ASN A CA 1
ATOM 692 C C . ASN A 1 84 ? -0.079 -7.132 18.040 1.00 96.06 84 ASN A C 1
ATOM 694 O O . ASN A 1 84 ? -0.648 -8.149 18.415 1.00 96.06 84 ASN A O 1
ATOM 698 N N . HIS A 1 85 ? 1.034 -6.687 18.629 1.00 96.06 85 HIS A N 1
ATOM 699 C CA . HIS A 1 85 ? 1.642 -7.351 19.784 1.00 96.06 85 HIS A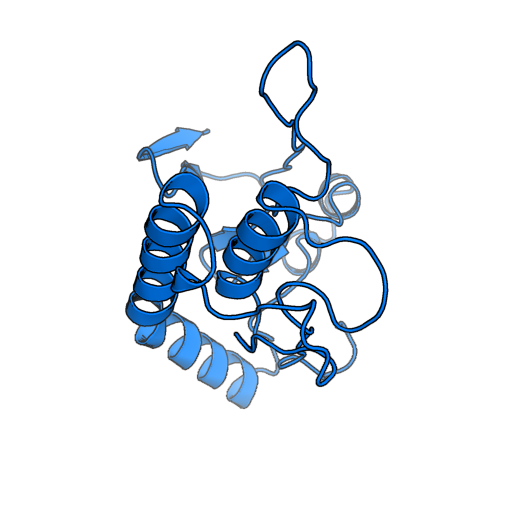 CA 1
ATOM 700 C C . HIS A 1 85 ? 0.738 -7.324 21.026 1.00 96.06 85 HIS A C 1
ATOM 702 O O . HIS A 1 85 ? 0.575 -8.351 21.677 1.00 96.06 85 HIS A O 1
ATOM 708 N N . VAL A 1 86 ? 0.147 -6.167 21.342 1.00 97.75 86 VAL A N 1
ATOM 709 C CA . VAL A 1 86 ? -0.632 -5.974 22.576 1.00 97.75 86 VAL A CA 1
ATOM 710 C C . VAL A 1 86 ? -2.070 -6.476 22.446 1.00 97.75 86 VAL A C 1
ATOM 712 O O . VAL A 1 86 ? -2.592 -7.076 23.380 1.00 97.75 86 VAL A O 1
ATOM 715 N N . ALA A 1 87 ? -2.719 -6.225 21.307 1.00 95.25 87 ALA A N 1
ATOM 716 C CA . ALA A 1 87 ? -4.148 -6.482 21.115 1.00 95.25 87 ALA A CA 1
ATOM 717 C C . ALA A 1 87 ? -4.450 -7.616 20.121 1.00 95.25 87 ALA A C 1
ATOM 719 O O . ALA A 1 87 ? -5.611 -7.964 19.932 1.00 95.25 87 ALA A O 1
ATOM 720 N N . GLY A 1 88 ? -3.442 -8.170 19.439 1.00 93.62 88 GLY A N 1
ATOM 721 C CA . GLY A 1 88 ? -3.647 -9.205 18.419 1.00 93.62 88 GLY A CA 1
ATOM 722 C C . GLY A 1 88 ? -4.301 -8.704 17.125 1.00 93.62 88 GLY A C 1
ATOM 723 O O . GLY A 1 88 ? -4.713 -9.516 16.299 1.00 93.62 88 GLY A O 1
ATOM 724 N N . ILE A 1 89 ? -4.414 -7.384 16.934 1.00 95.06 89 ILE A N 1
ATOM 725 C CA . ILE A 1 89 ? -5.025 -6.785 15.740 1.00 95.06 89 ILE A CA 1
ATOM 726 C C . ILE A 1 89 ? -3.934 -6.529 14.691 1.00 95.06 89 ILE A C 1
ATOM 728 O O . ILE A 1 89 ? -3.086 -5.654 14.911 1.00 95.06 89 ILE A O 1
ATOM 732 N N . PRO A 1 90 ? -3.944 -7.233 13.545 1.00 95.88 90 PRO A N 1
ATOM 733 C CA . PRO A 1 90 ? -2.879 -7.127 12.558 1.00 95.88 90 PRO A CA 1
ATOM 734 C C . PRO A 1 90 ? -2.863 -5.764 11.856 1.00 95.88 90 PRO A C 1
ATOM 736 O O . PRO A 1 90 ? -3.808 -4.975 11.927 1.00 95.88 90 PRO A O 1
ATOM 739 N N . LEU A 1 91 ? -1.757 -5.481 11.160 1.00 97.19 91 LEU A N 1
ATOM 740 C CA . LEU A 1 91 ? -1.630 -4.284 10.325 1.00 97.19 91 LEU A CA 1
ATOM 741 C C . LEU A 1 91 ? -2.654 -4.290 9.187 1.00 97.19 91 LEU A C 1
ATOM 743 O O . LEU A 1 91 ? -3.215 -3.251 8.883 1.00 97.19 91 LEU A O 1
ATOM 747 N N . VAL A 1 92 ? -2.887 -5.447 8.564 1.00 97.12 92 VAL A N 1
ATOM 748 C CA . VAL A 1 92 ? -3.870 -5.586 7.488 1.00 97.12 92 VAL A CA 1
ATOM 749 C C . VAL A 1 92 ? -5.091 -6.342 7.992 1.00 97.12 92 VAL A C 1
ATOM 751 O O . VAL A 1 92 ? -4.981 -7.525 8.332 1.00 97.12 92 VAL A O 1
ATOM 754 N N . THR A 1 93 ? -6.242 -5.673 7.993 1.00 96.00 93 THR A N 1
ATOM 755 C CA . THR A 1 93 ? -7.549 -6.252 8.336 1.00 96.00 93 THR A CA 1
ATOM 756 C C . THR A 1 93 ? -8.559 -6.013 7.213 1.00 96.00 93 THR A C 1
ATOM 758 O O . THR A 1 93 ? -8.497 -4.983 6.542 1.00 96.00 93 THR A O 1
ATOM 761 N N . PRO A 1 94 ? -9.496 -6.943 6.979 1.00 95.25 94 PRO A N 1
ATOM 762 C CA . PRO A 1 94 ? -10.571 -6.718 6.021 1.00 95.25 94 PRO A CA 1
ATOM 763 C C . PRO A 1 94 ? -11.520 -5.618 6.521 1.00 95.25 94 PRO A C 1
ATOM 765 O O . PRO A 1 94 ? -11.595 -5.360 7.724 1.00 95.25 94 PRO A O 1
ATOM 768 N N . LEU A 1 95 ? -12.255 -4.982 5.609 1.00 95.31 95 LEU A N 1
ATOM 769 C CA . LEU A 1 95 ? -13.127 -3.849 5.944 1.00 95.31 95 LEU A CA 1
ATOM 770 C C . LEU A 1 95 ? -14.261 -4.233 6.907 1.00 95.31 95 LEU A C 1
ATOM 772 O O . LEU A 1 95 ? -14.567 -3.484 7.830 1.00 95.31 95 LEU A O 1
ATOM 776 N N . TYR A 1 96 ? -14.799 -5.447 6.784 1.00 94.50 96 TYR A N 1
ATOM 777 C CA . TYR A 1 96 ? -15.866 -5.939 7.661 1.00 94.50 96 TYR A CA 1
ATOM 778 C C . TYR A 1 96 ? -15.461 -6.115 9.134 1.00 94.50 96 TYR A C 1
ATOM 780 O O . TYR A 1 96 ? -16.321 -6.340 9.976 1.00 94.50 96 TYR A O 1
ATOM 788 N N . TYR A 1 97 ? -14.173 -6.016 9.496 1.00 93.44 97 TYR A N 1
ATOM 789 C CA . TYR A 1 97 ? -13.777 -6.048 10.913 1.00 93.44 97 TYR A CA 1
ATOM 790 C C . TYR A 1 97 ? -14.330 -4.851 11.696 1.00 93.44 97 TYR A C 1
ATOM 792 O O . TYR A 1 97 ? -14.688 -5.005 12.860 1.00 93.44 97 TYR A O 1
ATOM 800 N N . SER A 1 98 ? -14.384 -3.670 11.075 1.00 92.50 98 SER A N 1
ATOM 801 C CA . SER A 1 98 ? -14.960 -2.458 11.674 1.00 92.50 98 SER A CA 1
ATOM 802 C C . SER A 1 98 ? -16.431 -2.262 11.319 1.00 92.50 98 SER A C 1
ATOM 804 O O . SER A 1 98 ? -17.121 -1.506 11.995 1.00 92.50 98 SER A O 1
ATOM 806 N N . ASN A 1 99 ? -16.906 -2.933 10.268 1.00 94.25 99 ASN A N 1
ATOM 807 C CA . ASN A 1 99 ? -18.244 -2.765 9.709 1.00 94.25 99 ASN A CA 1
ATOM 808 C C . ASN A 1 99 ? -18.920 -4.132 9.480 1.00 94.25 99 ASN A C 1
ATOM 810 O O . ASN A 1 99 ? -19.196 -4.484 8.338 1.00 94.25 99 ASN A O 1
ATOM 814 N N . PRO A 1 100 ? -19.143 -4.939 10.536 1.00 95.44 100 PRO A N 1
ATOM 815 C CA . PRO A 1 100 ? -19.664 -6.300 10.382 1.00 95.44 100 PRO A CA 1
ATOM 816 C C . PRO A 1 100 ? -21.140 -6.352 9.968 1.00 95.44 100 PRO A C 1
ATOM 818 O O . PRO A 1 100 ? -21.571 -7.345 9.397 1.00 95.44 100 PRO A O 1
ATOM 821 N N . GLU A 1 101 ? -21.906 -5.298 10.251 1.00 96.50 101 GLU A N 1
ATOM 822 C CA . GLU A 1 101 ? -23.339 -5.210 9.931 1.00 96.50 101 GLU A CA 1
ATOM 823 C C . GLU A 1 101 ? -23.606 -4.606 8.540 1.00 96.50 101 GLU A C 1
ATOM 825 O O . GLU A 1 101 ? -24.760 -4.455 8.147 1.00 96.50 101 GLU A O 1
ATOM 830 N N . ASP A 1 102 ? -22.555 -4.212 7.813 1.00 95.06 102 ASP A N 1
ATOM 831 C CA . ASP A 1 102 ? -22.669 -3.616 6.484 1.00 95.06 102 ASP A CA 1
ATOM 832 C C . ASP A 1 102 ? -22.257 -4.629 5.410 1.00 95.06 102 ASP A C 1
ATOM 834 O O . ASP A 1 102 ? -21.079 -4.978 5.278 1.00 95.06 102 ASP A O 1
ATOM 838 N N . ASP A 1 103 ? -23.231 -5.093 4.626 1.00 94.81 103 ASP A N 1
ATOM 839 C CA . ASP A 1 103 ? -23.018 -6.069 3.555 1.00 94.81 103 ASP A CA 1
ATOM 840 C C . ASP A 1 103 ? -22.003 -5.576 2.504 1.00 94.81 103 ASP A C 1
ATOM 842 O O . ASP A 1 103 ? -21.259 -6.380 1.927 1.00 94.81 103 ASP A O 1
ATOM 846 N N . ASP A 1 104 ? -21.897 -4.263 2.270 1.00 93.75 104 ASP A N 1
ATOM 847 C CA . ASP A 1 104 ? -20.964 -3.719 1.283 1.00 93.75 104 ASP A CA 1
ATOM 848 C C . ASP A 1 104 ? -19.498 -3.861 1.713 1.00 93.75 104 ASP A C 1
ATOM 850 O O . ASP A 1 104 ? -18.616 -4.018 0.853 1.00 93.75 104 ASP A O 1
ATOM 854 N N . ALA A 1 105 ? -19.227 -3.949 3.021 1.00 94.00 105 ALA A N 1
ATOM 855 C CA . ALA A 1 105 ? -17.895 -4.233 3.555 1.00 94.00 105 ALA A CA 1
ATOM 856 C C . ALA A 1 105 ? -17.367 -5.619 3.130 1.00 94.00 105 ALA A C 1
ATOM 858 O O . ALA A 1 105 ? -16.151 -5.848 3.101 1.00 94.00 105 ALA A O 1
ATOM 859 N N . TYR A 1 106 ? -18.264 -6.537 2.756 1.00 94.50 106 TYR A N 1
ATOM 860 C CA . TYR A 1 106 ? -17.940 -7.869 2.242 1.00 94.50 106 TYR A CA 1
ATOM 861 C C . TYR A 1 106 ? -17.794 -7.897 0.708 1.00 94.50 106 TYR A C 1
ATOM 863 O O . TYR A 1 106 ? -17.166 -8.809 0.164 1.00 94.50 106 TYR A O 1
ATOM 871 N N . ASN A 1 107 ? -18.295 -6.875 0.004 1.00 94.12 107 ASN A N 1
ATOM 872 C CA . ASN A 1 107 ? -18.361 -6.809 -1.464 1.00 94.12 107 ASN A CA 1
ATOM 873 C C . ASN A 1 107 ? -17.141 -6.135 -2.133 1.00 94.12 107 ASN A C 1
ATOM 875 O O . ASN A 1 107 ? -17.112 -5.969 -3.364 1.00 94.12 107 ASN A O 1
ATOM 879 N N . CYS A 1 108 ? -16.127 -5.760 -1.343 1.00 92.00 108 CYS A N 1
ATOM 880 C CA . CYS A 1 108 ? -14.863 -5.169 -1.802 1.00 92.00 108 CYS A CA 1
ATOM 881 C C . CYS A 1 108 ? -13.626 -5.923 -1.262 1.00 92.00 108 CYS A C 1
ATOM 883 O O . CYS A 1 108 ? -12.809 -5.332 -0.556 1.00 92.00 108 CYS A O 1
ATOM 885 N N . PRO A 1 109 ? -13.439 -7.217 -1.599 1.00 90.69 109 PRO A N 1
ATOM 886 C CA . PRO A 1 109 ? -12.376 -8.066 -1.037 1.00 90.69 109 PRO A CA 1
ATOM 887 C C . PRO A 1 109 ? -10.942 -7.611 -1.361 1.00 90.69 109 PRO A C 1
ATOM 889 O O . PRO A 1 109 ? -9.988 -8.040 -0.718 1.00 90.69 109 PRO A O 1
ATOM 892 N N . GLN A 1 110 ? -10.782 -6.769 -2.377 1.00 92.69 110 GLN A N 1
ATOM 893 C CA . GLN A 1 110 ? -9.515 -6.175 -2.790 1.00 92.69 110 GLN A CA 1
ATOM 894 C C . GLN A 1 110 ? -9.110 -4.958 -1.952 1.00 92.69 110 GLN A C 1
ATOM 896 O O . GLN A 1 110 ? -7.945 -4.566 -1.982 1.00 92.69 110 GLN A O 1
ATOM 901 N N . ALA A 1 111 ? -10.055 -4.347 -1.235 1.00 95.62 111 ALA A N 1
ATOM 902 C CA . ALA A 1 111 ? -9.796 -3.228 -0.348 1.00 95.62 111 ALA A CA 1
ATOM 903 C C . ALA A 1 111 ? -9.656 -3.720 1.096 1.00 95.62 111 ALA A C 1
ATOM 905 O O . ALA A 1 111 ? -10.310 -4.672 1.525 1.00 95.62 111 ALA A O 1
ATOM 906 N N . TYR A 1 112 ? -8.774 -3.080 1.851 1.00 96.62 112 TYR A N 1
ATOM 907 C CA . TYR A 1 112 ? -8.494 -3.468 3.225 1.00 96.62 112 TYR A CA 1
ATOM 908 C C . TYR A 1 112 ? -8.010 -2.277 4.041 1.00 96.62 112 TYR A C 1
ATOM 910 O O . TYR A 1 112 ? -7.453 -1.311 3.515 1.00 96.62 112 TYR A O 1
ATOM 918 N N . TRP A 1 113 ? -8.174 -2.386 5.353 1.00 97.19 113 TRP A N 1
ATOM 919 C CA . TRP A 1 113 ? -7.539 -1.484 6.295 1.00 97.19 113 TRP A CA 1
ATOM 920 C C . TRP A 1 113 ? -6.043 -1.751 6.342 1.00 97.19 113 TRP A C 1
ATOM 922 O O . TRP A 1 113 ? -5.610 -2.876 6.601 1.00 97.19 113 TRP A O 1
ATOM 932 N N . PHE A 1 114 ? -5.254 -0.704 6.139 1.00 97.81 114 PHE A N 1
ATOM 933 C CA . PHE A 1 114 ? -3.831 -0.676 6.421 1.00 97.81 114 PHE A CA 1
ATOM 934 C C . PHE A 1 114 ? -3.604 0.134 7.700 1.00 97.81 114 PHE A C 1
ATOM 936 O O . PHE A 1 114 ? -3.438 1.350 7.678 1.00 97.81 114 PHE A O 1
ATOM 943 N N . GLY A 1 115 ? -3.618 -0.559 8.833 1.00 96.94 115 GLY A N 1
ATOM 944 C CA . GLY A 1 115 ? -3.513 0.015 10.166 1.00 96.94 115 GLY A CA 1
ATOM 945 C C . GLY A 1 115 ? -4.874 0.405 10.735 1.00 96.94 115 GLY A C 1
ATOM 946 O O . GLY A 1 115 ? -5.777 -0.427 10.793 1.00 96.94 115 GLY A O 1
ATOM 947 N N . SER A 1 116 ? -4.989 1.614 11.272 1.00 96.31 116 SER A N 1
ATOM 948 C CA . SER A 1 116 ? -6.239 2.210 11.776 1.00 96.31 116 SER A CA 1
ATOM 949 C C . SER A 1 116 ? -6.771 3.363 10.926 1.00 96.31 116 SER A C 1
ATOM 951 O O . SER A 1 116 ? -7.922 3.730 11.095 1.00 96.31 116 SER A O 1
ATOM 953 N N . GLU A 1 117 ? -5.955 3.937 10.038 1.00 96.50 117 GLU A N 1
ATOM 954 C CA . GLU A 1 117 ? -6.221 5.265 9.449 1.00 96.50 117 GLU A CA 1
ATOM 955 C C . GLU A 1 117 ? -6.309 5.242 7.921 1.00 96.50 117 GLU A C 1
ATOM 957 O O . GLU A 1 117 ? -6.703 6.228 7.308 1.00 96.50 117 GLU A O 1
ATOM 962 N N . LEU A 1 118 ? -5.886 4.149 7.280 1.00 97.62 118 LEU A N 1
ATOM 963 C CA . LEU A 1 118 ? -5.764 4.074 5.828 1.00 97.62 118 LEU A CA 1
ATOM 964 C C . LEU A 1 118 ? -6.573 2.902 5.288 1.00 97.62 118 LEU A C 1
ATOM 966 O O . LEU A 1 118 ? -6.463 1.784 5.791 1.00 97.62 118 LEU A O 1
ATOM 970 N N . ILE A 1 119 ? -7.311 3.146 4.208 1.00 97.50 119 ILE A N 1
ATOM 971 C CA . ILE A 1 119 ? -7.857 2.098 3.347 1.00 97.50 119 ILE A CA 1
ATOM 972 C C . ILE A 1 119 ? -6.976 2.021 2.103 1.00 97.50 119 ILE A C 1
ATOM 974 O O . ILE A 1 119 ? -6.776 3.014 1.403 1.00 97.50 119 ILE A O 1
ATOM 978 N N . ALA A 1 120 ? -6.440 0.835 1.830 1.00 97.12 120 ALA A N 1
ATOM 979 C CA . ALA A 1 120 ? -5.683 0.551 0.620 1.00 97.12 120 ALA A CA 1
ATOM 980 C C . ALA A 1 120 ? -6.530 -0.308 -0.326 1.00 97.12 120 ALA A C 1
ATOM 982 O O . ALA A 1 120 ? -7.155 -1.278 0.099 1.00 97.12 120 ALA A O 1
ATOM 983 N N . ALA A 1 121 ? -6.522 0.037 -1.614 1.00 96.44 121 ALA A N 1
ATOM 984 C CA . ALA A 1 121 ? -7.220 -0.695 -2.669 1.00 96.44 121 ALA A CA 1
ATOM 985 C C . ALA A 1 121 ? -6.303 -0.830 -3.900 1.00 96.44 121 ALA A C 1
ATOM 987 O O . ALA A 1 121 ? -6.326 0.023 -4.791 1.00 96.44 121 ALA A O 1
ATOM 988 N N . PRO A 1 122 ? -5.439 -1.858 -3.945 1.00 95.56 122 PRO A N 1
ATOM 989 C CA . PRO A 1 122 ? -4.471 -2.036 -5.024 1.00 95.56 122 PRO A CA 1
ATOM 990 C C . PRO A 1 122 ? -5.144 -2.256 -6.380 1.00 95.56 122 PRO A C 1
ATOM 992 O O . PRO A 1 122 ? -6.164 -2.934 -6.459 1.00 95.56 122 PRO A O 1
ATOM 995 N N . PHE A 1 123 ? -4.554 -1.747 -7.461 1.00 94.56 123 PHE A N 1
ATOM 996 C CA . PHE A 1 123 ? -4.965 -2.104 -8.821 1.00 94.56 123 PHE A CA 1
ATOM 997 C C . PHE A 1 123 ? -4.391 -3.472 -9.199 1.00 94.56 123 PHE A C 1
ATOM 999 O O . PHE A 1 123 ? -3.181 -3.677 -9.122 1.00 94.56 123 PHE A O 1
ATOM 1006 N N . THR A 1 124 ? -5.263 -4.398 -9.596 1.00 91.94 124 THR A N 1
ATOM 1007 C CA . THR A 1 124 ? -4.909 -5.791 -9.930 1.00 91.94 124 THR A CA 1
ATOM 1008 C C . THR A 1 124 ? -5.348 -6.210 -11.333 1.00 91.94 124 THR A C 1
ATOM 1010 O O . THR A 1 124 ? -5.102 -7.345 -11.733 1.00 91.94 124 THR A O 1
ATOM 1013 N N . ALA A 1 125 ? -5.989 -5.306 -12.075 1.00 92.12 125 ALA A N 1
ATOM 1014 C CA . ALA A 1 125 ? -6.319 -5.475 -13.482 1.00 92.12 125 ALA A CA 1
ATOM 1015 C C . ALA A 1 125 ? -5.346 -4.646 -14.339 1.00 92.12 125 ALA A C 1
ATOM 1017 O O . ALA A 1 125 ? -4.913 -3.583 -13.878 1.00 92.12 125 ALA A O 1
ATOM 1018 N N . PRO A 1 126 ? -4.987 -5.123 -15.544 1.00 92.50 126 PRO A N 1
ATOM 1019 C CA . PRO A 1 126 ? -4.165 -4.356 -16.469 1.00 92.50 126 PRO A CA 1
ATOM 1020 C C . PRO A 1 126 ? -4.902 -3.101 -16.936 1.00 92.50 126 PRO A C 1
ATOM 1022 O O . PRO A 1 126 ? -6.135 -3.042 -16.937 1.00 92.50 126 PRO A O 1
ATOM 1025 N N . THR A 1 127 ? -4.136 -2.107 -17.367 1.00 94.31 127 THR A N 1
ATOM 1026 C CA . THR A 1 127 ? -4.686 -0.917 -18.005 1.00 94.31 127 THR A CA 1
ATOM 1027 C C . THR A 1 127 ? -5.385 -1.276 -19.321 1.00 94.31 127 THR A C 1
ATOM 1029 O O . THR A 1 127 ? -4.849 -2.018 -20.144 1.00 94.31 127 THR A O 1
ATOM 1032 N N . GLU A 1 128 ? -6.578 -0.719 -19.542 1.00 93.31 128 GLU A N 1
ATOM 1033 C CA . GLU A 1 128 ? -7.317 -0.875 -20.798 1.00 93.31 128 GLU A CA 1
ATOM 1034 C C . GLU A 1 128 ? -6.559 -0.184 -21.939 1.00 93.31 128 GLU A C 1
ATOM 1036 O O . GLU A 1 128 ? -6.298 1.022 -21.873 1.00 93.31 128 GLU A O 1
ATOM 1041 N N . ALA A 1 129 ? -6.224 -0.935 -22.994 1.00 89.81 129 ALA A N 1
ATOM 1042 C CA . ALA A 1 129 ? -5.321 -0.482 -24.057 1.00 89.81 129 ALA A CA 1
ATOM 1043 C C . ALA A 1 129 ? -5.807 0.788 -24.777 1.00 89.81 129 ALA A C 1
ATOM 1045 O O . ALA A 1 129 ? -5.004 1.668 -25.082 1.00 89.81 129 ALA A O 1
ATOM 1046 N N . ASP A 1 130 ? -7.118 0.910 -24.996 1.00 93.06 130 ASP A N 1
ATOM 1047 C CA . ASP A 1 130 ? -7.709 2.036 -25.728 1.00 93.06 130 ASP A CA 1
ATOM 1048 C C . ASP A 1 130 ? -7.848 3.304 -24.874 1.00 93.06 130 ASP A C 1
ATOM 1050 O O . ASP A 1 130 ? -7.909 4.415 -25.400 1.00 93.06 130 ASP A O 1
ATOM 1054 N N . LEU A 1 131 ? -7.919 3.150 -23.548 1.00 90.94 131 LEU A N 1
ATOM 1055 C CA . LEU A 1 131 ? -8.193 4.249 -22.618 1.00 90.94 131 LEU A CA 1
ATOM 1056 C C . LEU A 1 131 ? -6.944 4.710 -21.868 1.00 90.94 131 LEU A C 1
ATOM 1058 O O . LEU A 1 131 ? -6.916 5.835 -21.373 1.00 90.94 131 LEU A O 1
ATOM 1062 N N . GLY A 1 132 ? -5.934 3.845 -21.733 1.00 89.88 132 GLY A N 1
ATOM 1063 C CA . GLY A 1 132 ? -4.779 4.104 -20.876 1.00 89.88 132 GLY A CA 1
ATOM 1064 C C . GLY A 1 132 ? -5.152 4.214 -19.392 1.00 89.88 132 GLY A C 1
ATOM 1065 O O . GLY A 1 132 ? -4.412 4.818 -18.616 1.00 89.88 132 GLY A O 1
ATOM 1066 N N . LEU A 1 133 ? -6.305 3.663 -18.993 1.00 90.00 133 LEU A N 1
ATOM 1067 C CA . LEU A 1 133 ? -6.816 3.698 -17.623 1.00 90.00 133 LEU A CA 1
ATOM 1068 C C . LEU A 1 133 ? -7.157 2.296 -17.107 1.00 90.00 133 LEU A C 1
ATOM 1070 O O . LEU A 1 133 ? -7.627 1.440 -17.851 1.00 90.00 133 LEU A O 1
ATOM 1074 N N . SER A 1 134 ? -6.995 2.101 -15.799 1.00 90.44 134 SER A N 1
ATOM 1075 C CA . SER A 1 134 ? -7.558 0.968 -15.061 1.00 90.44 134 SER A CA 1
ATOM 1076 C C . SER A 1 134 ? -8.618 1.475 -14.087 1.00 90.44 134 SER A C 1
ATOM 1078 O O . SER A 1 134 ? -8.544 2.602 -13.591 1.00 90.44 134 SER A O 1
ATOM 1080 N N . ARG A 1 135 ? -9.596 0.627 -13.761 1.00 89.00 135 ARG A N 1
ATOM 1081 C CA . ARG A 1 135 ? -10.651 0.925 -12.786 1.00 89.00 135 ARG A CA 1
ATOM 1082 C C . ARG A 1 135 ? -10.509 0.043 -11.553 1.00 89.00 135 ARG A C 1
ATOM 1084 O O . ARG A 1 135 ? -10.207 -1.138 -11.665 1.00 89.00 135 ARG A O 1
ATOM 1091 N N . GLN A 1 136 ? -10.790 0.618 -10.388 1.00 88.75 136 GLN A N 1
ATOM 1092 C CA . GLN A 1 136 ? -10.968 -0.125 -9.149 1.00 88.75 136 GLN A CA 1
ATOM 1093 C C . GLN A 1 136 ? -12.235 0.371 -8.453 1.00 88.75 136 GLN A C 1
ATOM 1095 O O . GLN A 1 136 ? -12.457 1.578 -8.357 1.00 88.75 136 GLN A O 1
ATOM 1100 N N . ARG A 1 137 ? -13.090 -0.549 -8.002 1.00 88.50 137 ARG A N 1
ATOM 1101 C CA . ARG A 1 137 ? -14.226 -0.194 -7.139 1.00 88.50 137 ARG A CA 1
ATOM 1102 C C . ARG A 1 137 ? -13.730 -0.188 -5.700 1.00 88.50 137 ARG A C 1
ATOM 1104 O O . ARG A 1 137 ? -13.047 -1.123 -5.300 1.00 88.50 137 ARG A O 1
ATOM 1111 N N . VAL A 1 138 ? -14.069 0.841 -4.938 1.00 90.88 138 VAL A N 1
ATOM 1112 C CA . VAL A 1 138 ? -13.753 0.925 -3.510 1.00 90.88 138 VAL A CA 1
ATOM 1113 C C . VAL A 1 138 ? -15.025 1.337 -2.794 1.00 90.88 138 VAL A C 1
ATOM 1115 O O . VAL A 1 138 ? -15.698 2.266 -3.234 1.00 90.88 138 VAL A O 1
ATOM 1118 N N . TRP A 1 139 ? -15.357 0.614 -1.733 1.00 93.81 139 TRP A N 1
ATOM 1119 C CA . TRP A 1 139 ? -16.367 1.027 -0.774 1.00 93.81 139 TRP A CA 1
ATOM 1120 C C . TRP A 1 139 ? -15.662 1.713 0.394 1.00 93.81 139 TRP A C 1
ATOM 1122 O O . TRP A 1 139 ? -14.604 1.255 0.836 1.00 93.81 139 TRP A O 1
ATOM 1132 N N . LEU A 1 140 ? -16.228 2.826 0.844 1.00 95.00 140 LEU A N 1
ATOM 1133 C CA . LEU A 1 140 ? -15.767 3.568 2.007 1.00 95.00 140 LEU A CA 1
ATOM 1134 C C . LEU A 1 140 ? -16.898 3.527 3.037 1.00 95.00 140 LEU A C 1
ATOM 1136 O O . LEU A 1 140 ? -18.034 3.810 2.655 1.00 95.00 140 LEU A O 1
ATOM 1140 N N . PRO A 1 141 ? -16.616 3.180 4.303 1.00 93.94 141 PRO A N 1
ATOM 1141 C CA . PRO A 1 141 ? -17.628 3.241 5.347 1.00 93.94 141 PRO A CA 1
ATOM 1142 C C . PRO A 1 141 ? -18.020 4.695 5.618 1.00 93.94 141 PRO A C 1
ATOM 1144 O O . PRO A 1 141 ? -17.242 5.613 5.335 1.00 93.94 141 PRO A O 1
ATOM 1147 N N . ASP A 1 142 ? -19.188 4.891 6.228 1.00 93.31 142 ASP A N 1
ATOM 1148 C CA . ASP A 1 142 ? -19.669 6.213 6.630 1.00 93.31 142 ASP A CA 1
ATOM 1149 C C . ASP A 1 142 ? -18.597 7.002 7.390 1.00 93.31 142 ASP A C 1
ATOM 1151 O O . ASP A 1 142 ? -18.014 6.537 8.375 1.00 93.31 142 ASP A O 1
ATOM 1155 N N . GLY A 1 143 ? -18.336 8.221 6.924 1.00 93.31 143 GLY A N 1
ATOM 1156 C CA . GLY A 1 143 ? -17.321 9.083 7.504 1.00 93.31 143 GLY A CA 1
ATOM 1157 C C . GLY A 1 143 ? -16.740 10.072 6.508 1.00 93.31 143 GLY A C 1
ATOM 1158 O O . GLY A 1 143 ? -17.096 10.110 5.333 1.00 93.31 143 GLY A O 1
ATOM 1159 N N . LEU A 1 144 ? -15.819 10.888 7.009 1.00 96.44 144 LEU A N 1
ATOM 1160 C CA . LEU A 1 144 ? -15.088 11.852 6.203 1.00 96.44 144 LEU A CA 1
ATOM 1161 C C . LEU A 1 144 ? -13.797 11.219 5.690 1.00 96.44 144 LEU A C 1
ATOM 1163 O O . LEU A 1 144 ? -12.916 10.873 6.478 1.00 96.44 144 LEU A O 1
ATOM 1167 N N . TRP A 1 145 ? -13.668 11.135 4.371 1.00 97.31 145 TRP A N 1
ATOM 1168 C CA . TRP A 1 145 ? -12.535 10.497 3.717 1.00 97.31 145 TRP A CA 1
ATOM 1169 C C . TRP A 1 145 ? -11.746 11.476 2.865 1.00 97.31 145 TRP A C 1
ATOM 1171 O O . TRP A 1 145 ? -12.296 12.382 2.240 1.00 97.31 145 TRP A O 1
ATOM 1181 N N . PHE A 1 146 ? -10.437 11.254 2.804 1.00 97.81 146 PHE A N 1
ATOM 1182 C CA . PHE A 1 146 ? -9.536 12.022 1.959 1.00 97.81 146 PHE A CA 1
ATOM 1183 C C . PHE A 1 146 ? -8.715 11.084 1.089 1.00 97.81 146 PHE A C 1
ATOM 1185 O O . PHE A 1 146 ? -8.125 10.117 1.572 1.00 97.81 146 PHE A O 1
ATOM 1192 N N . ASP A 1 147 ? -8.646 11.399 -0.200 1.00 96.81 147 ASP A N 1
ATOM 1193 C CA . ASP A 1 147 ? -7.653 10.811 -1.080 1.00 96.81 147 ASP A CA 1
ATOM 1194 C C . ASP A 1 147 ? -6.254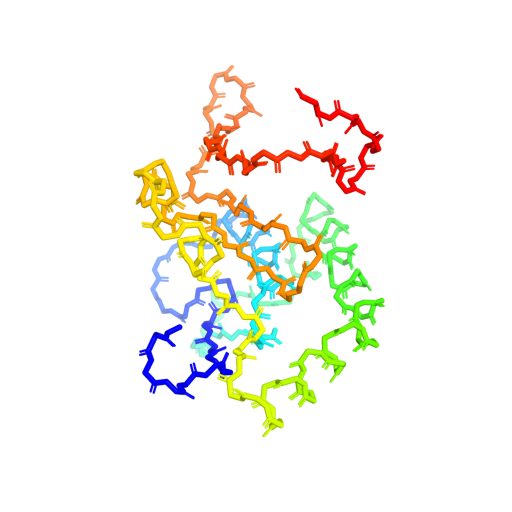 11.170 -0.566 1.00 96.81 147 ASP A C 1
ATOM 1196 O O . ASP A 1 147 ? -5.896 12.347 -0.473 1.00 96.81 147 ASP A O 1
ATOM 1200 N N . PHE A 1 148 ? -5.460 10.150 -0.248 1.00 95.62 148 PHE A N 1
ATOM 1201 C CA . PHE A 1 148 ? -4.153 10.330 0.380 1.00 95.62 148 PHE A CA 1
ATOM 1202 C C . PHE A 1 148 ? -3.174 11.160 -0.469 1.00 95.62 148 PHE A C 1
ATOM 1204 O O . PHE A 1 148 ? -2.316 11.851 0.074 1.00 95.62 148 PHE A O 1
ATOM 1211 N N . PHE A 1 149 ? -3.287 11.099 -1.798 1.00 94.94 149 PHE A N 1
ATOM 1212 C CA . PHE A 1 149 ? -2.328 11.722 -2.711 1.00 94.94 149 PHE A CA 1
ATOM 1213 C C . PHE A 1 149 ? -2.769 13.112 -3.171 1.00 94.94 149 PHE A C 1
ATOM 1215 O O . PHE A 1 149 ? -1.932 13.989 -3.373 1.00 94.94 149 PHE A O 1
ATOM 1222 N N . THR A 1 150 ? -4.071 13.311 -3.363 1.00 96.94 150 THR A N 1
ATOM 1223 C CA . THR A 1 150 ? -4.637 14.543 -3.932 1.00 96.94 150 THR A CA 1
ATOM 1224 C C . THR A 1 150 ? -5.279 15.449 -2.887 1.00 96.94 150 THR A C 1
ATOM 1226 O O . THR A 1 150 ? -5.552 16.611 -3.182 1.00 96.94 150 THR A O 1
ATOM 1229 N N . GLY A 1 151 ? -5.554 14.938 -1.682 1.00 97.06 151 GLY A N 1
ATOM 1230 C CA . GLY A 1 151 ? -6.303 15.654 -0.648 1.00 97.06 151 GLY A CA 1
ATOM 1231 C C . GLY A 1 151 ? -7.782 15.852 -0.992 1.00 97.06 151 GLY A C 1
ATOM 1232 O O . GLY A 1 151 ? -8.477 16.591 -0.296 1.00 97.06 151 GLY A O 1
ATOM 1233 N N . ARG A 1 152 ? -8.282 15.220 -2.064 1.00 97.25 152 ARG A N 1
ATOM 1234 C CA . ARG A 1 152 ? -9.693 15.293 -2.441 1.00 97.25 152 ARG A CA 1
ATOM 1235 C C . ARG A 1 152 ? -10.552 14.695 -1.335 1.00 97.25 152 ARG A C 1
ATOM 1237 O O . ARG A 1 152 ? -10.337 13.559 -0.928 1.00 97.25 152 ARG A O 1
ATOM 1244 N N . GLN A 1 153 ? -11.554 15.451 -0.913 1.00 96.88 153 GLN A N 1
ATOM 1245 C CA . GLN A 1 153 ? -12.528 15.013 0.072 1.00 96.88 153 GLN A CA 1
ATOM 1246 C C . GLN A 1 153 ? -13.619 14.142 -0.572 1.00 96.88 153 GLN A C 1
ATOM 1248 O O . GLN A 1 153 ? -14.130 14.473 -1.646 1.00 96.88 153 GLN A O 1
ATOM 1253 N N . TYR A 1 154 ? -14.001 13.076 0.126 1.00 93.31 154 TYR A N 1
ATOM 12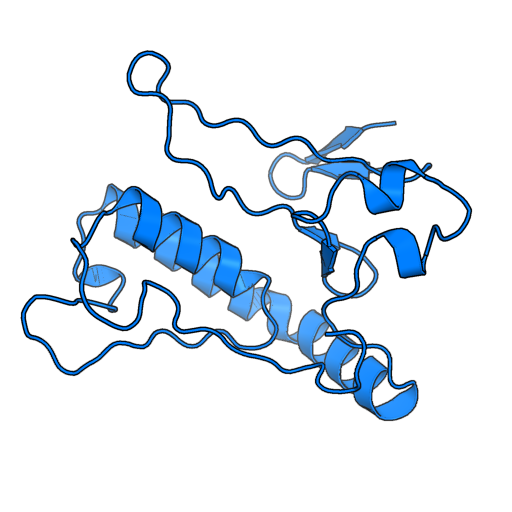54 C CA . TYR A 1 154 ? -15.211 12.289 -0.095 1.00 93.31 154 TYR A CA 1
ATOM 1255 C C . TYR A 1 154 ? -16.037 12.344 1.195 1.00 93.31 154 TYR A C 1
ATOM 1257 O O . TYR A 1 154 ? -15.500 12.140 2.287 1.00 93.31 154 TYR A O 1
ATOM 1265 N N . ALA A 1 155 ? -17.308 12.708 1.058 1.00 75.50 155 ALA A N 1
ATOM 1266 C CA . ALA A 1 155 ? -18.286 12.818 2.133 1.00 75.50 155 ALA A CA 1
ATOM 1267 C C . ALA A 1 155 ? -19.530 12.015 1.759 1.00 75.50 155 ALA A C 1
ATOM 1269 O O . ALA A 1 155 ? -19.769 11.881 0.533 1.00 75.50 155 ALA A O 1
#

Radius of gyration: 16.67 Å; chains: 1; bounding box: 42×34×48 Å